Protein AF-A0A8S0SAD6-F1 (afdb_monomer)

Mean predicted aligned error: 6.75 Å

Organism: NCBI:txid158383

Radius of gyration: 17.41 Å; Cα contacts (8 Å, |Δi|>4): 127; chains: 1; bounding box: 42×24×57 Å

Sequence (122 aa):
MAWSTINFIPTNICLRITQDTGSGACGFNSICSFGTDQIPKCGCPFGYSIIDPNDRMSGCKPNFVAQKCDGEARGMNHFRFTDMPNTDWPLSDYAYFRVVTEDWCRQNCLDDCFCAVAIYRD

Solvent-accessible surface area (backbone atoms only — not comparable to full-atom values): 8237 Å² total; per-residue (Å²): 139,80,90,78,88,88,80,62,88,65,76,52,43,62,83,66,38,71,41,82,71,76,51,50,70,27,14,45,73,37,45,59,44,78,56,97,81,67,51,80,40,58,42,52,51,92,66,37,38,65,66,38,92,90,38,77,58,60,14,33,39,70,76,62,84,78,82,58,72,76,63,91,62,65,54,75,83,81,69,77,89,75,91,60,85,99,64,84,67,71,74,67,67,92,75,89,85,77,94,73,54,66,68,55,46,52,49,55,34,69,73,34,77,83,53,87,76,73,89,80,81,136

pLDDT: mean 84.74, std 10.71, range [52.34, 96.94]

Secondary structure (DSSP, 8-state):
--------SSS-GGGT---SSS-TTSSTTPEEEE-TTS-EEEEPPTTEEEEETTEEEEEEEESSPPP--SSTT--GGG------TT---TT--S---SS--HHHHHHHHHH-TT--------

Foldseek 3Di:
DDDDDPDDPPQAQQVVQQDLDACGPAANQWFWDADPVSDTQTDHDPQWDAPDPVDRRSHIDGVDDQDDCPPPSLDLVPDDDDDDPPTDRPNPDPDDDPDDDPVVQVVVLSNDSPRPDGDDDD

Structure (mmCIF, N/CA/C/O backbone):
data_AF-A0A8S0SAD6-F1
#
_entry.id   AF-A0A8S0SAD6-F1
#
loop_
_atom_site.group_PDB
_atom_site.id
_atom_site.type_symbol
_atom_site.label_atom_id
_atom_site.label_alt_id
_atom_site.label_comp_id
_atom_site.label_asym_id
_atom_site.label_entity_id
_atom_site.label_seq_id
_atom_site.pdbx_PDB_ins_code
_atom_site.Cartn_x
_atom_site.Cartn_y
_atom_site.Cartn_z
_atom_site.occupancy
_atom_site.B_iso_or_equiv
_atom_site.auth_seq_id
_atom_site.auth_comp_id
_atom_site.auth_asym_id
_atom_site.auth_atom_id
_atom_site.pdbx_PDB_model_num
ATOM 1 N N . MET A 1 1 ? -15.675 2.169 39.599 1.00 59.16 1 MET A N 1
ATOM 2 C CA . MET A 1 1 ? -16.554 1.901 38.441 1.00 59.16 1 MET A CA 1
ATOM 3 C C . MET A 1 1 ? -15.690 1.945 37.196 1.00 59.16 1 MET A C 1
ATOM 5 O O . MET A 1 1 ? -14.957 2.913 37.047 1.00 59.16 1 MET A O 1
ATOM 9 N N . ALA A 1 2 ? -15.706 0.892 36.381 1.00 83.00 2 ALA A N 1
ATOM 10 C CA . ALA A 1 2 ? -14.951 0.819 35.133 1.00 83.00 2 ALA A CA 1
ATOM 11 C C . ALA A 1 2 ? -15.940 0.678 33.976 1.00 83.00 2 ALA A C 1
ATOM 13 O O . ALA A 1 2 ? -16.920 -0.057 34.092 1.00 83.00 2 ALA A O 1
ATOM 14 N N . TRP A 1 3 ? -15.696 1.407 32.893 1.00 85.75 3 TRP A N 1
ATOM 15 C CA . TRP A 1 3 ? -16.457 1.260 31.659 1.00 85.75 3 TRP A CA 1
ATOM 16 C C . TRP A 1 3 ? -16.075 -0.048 30.968 1.00 85.75 3 TRP A C 1
ATOM 18 O O . TRP A 1 3 ? -14.908 -0.439 30.982 1.00 85.75 3 TRP A O 1
ATOM 28 N N . SER A 1 4 ? -17.054 -0.704 30.350 1.00 85.56 4 SER A N 1
ATOM 29 C CA . SER A 1 4 ? -16.836 -1.839 29.458 1.00 85.56 4 SER A CA 1
ATOM 30 C C . SER A 1 4 ? -17.324 -1.501 28.055 1.00 85.56 4 SER A C 1
ATOM 32 O O . SER A 1 4 ? -18.331 -0.814 27.871 1.00 85.56 4 SER A O 1
ATOM 34 N N . THR A 1 5 ? -16.595 -1.978 27.050 1.00 83.12 5 THR A N 1
ATOM 35 C CA . THR A 1 5 ? -16.990 -1.815 25.653 1.00 83.12 5 THR A CA 1
ATOM 36 C C . THR A 1 5 ? -18.106 -2.799 25.333 1.00 83.12 5 THR A C 1
ATOM 38 O O . THR A 1 5 ? -17.928 -4.004 25.488 1.00 83.12 5 THR A O 1
ATOM 41 N N . ILE A 1 6 ? -19.258 -2.286 24.901 1.00 84.19 6 ILE A N 1
ATOM 42 C CA . ILE A 1 6 ? -20.420 -3.117 24.559 1.00 84.19 6 ILE A CA 1
ATOM 43 C C . ILE A 1 6 ? -20.317 -3.605 23.114 1.00 84.19 6 ILE A C 1
ATOM 45 O O . ILE A 1 6 ? -20.607 -4.763 22.857 1.00 84.19 6 ILE A O 1
ATOM 49 N N . ASN A 1 7 ? -19.903 -2.733 22.186 1.00 79.31 7 ASN A N 1
ATOM 50 C CA . ASN A 1 7 ? -19.771 -3.024 20.757 1.00 79.31 7 ASN A CA 1
ATOM 51 C C . ASN A 1 7 ? -18.810 -2.037 20.075 1.00 79.31 7 ASN A C 1
ATOM 53 O O . ASN A 1 7 ? -18.599 -0.930 20.575 1.00 79.31 7 ASN A O 1
ATOM 57 N N . PHE A 1 8 ? -18.316 -2.412 18.891 1.00 77.31 8 PHE A N 1
ATOM 58 C CA . PHE A 1 8 ? -17.578 -1.538 17.978 1.00 77.31 8 PHE A CA 1
ATOM 59 C C . PHE A 1 8 ? -18.380 -1.343 16.689 1.00 77.31 8 PHE A C 1
ATOM 61 O O . PHE A 1 8 ? -18.800 -2.308 16.045 1.00 77.31 8 PHE A O 1
ATOM 68 N N . ILE A 1 9 ? -18.616 -0.084 16.317 1.00 81.38 9 ILE A N 1
ATOM 69 C CA . ILE A 1 9 ? -19.330 0.282 15.094 1.00 81.38 9 ILE A CA 1
ATOM 70 C C . ILE A 1 9 ? -18.420 1.219 14.294 1.00 81.38 9 ILE A C 1
ATOM 72 O O . ILE A 1 9 ? -18.093 2.293 14.797 1.00 81.38 9 ILE A O 1
ATOM 76 N N . PRO A 1 10 ? -18.024 0.853 13.064 1.00 83.81 10 PRO A N 1
ATOM 77 C CA . PRO A 1 10 ? -18.311 -0.405 12.365 1.00 83.81 10 PRO A CA 1
ATOM 78 C C . PRO A 1 10 ? -17.502 -1.608 12.893 1.00 83.81 10 PRO A C 1
ATOM 80 O O . PRO A 1 10 ? -16.403 -1.452 13.415 1.00 83.81 10 PRO A O 1
ATOM 83 N N . THR A 1 11 ? -18.014 -2.826 12.675 1.00 78.56 11 THR A N 1
ATOM 84 C CA . THR A 1 11 ? -17.419 -4.086 13.173 1.00 78.56 11 THR A CA 1
ATOM 85 C C . THR A 1 11 ? -16.075 -4.440 12.540 1.00 78.56 11 THR A C 1
ATOM 87 O O . THR A 1 11 ? -15.340 -5.230 13.105 1.00 78.56 11 THR A O 1
ATOM 90 N N . ASN A 1 12 ? -15.763 -3.912 11.356 1.00 84.44 12 ASN A N 1
ATOM 91 C CA . ASN A 1 12 ? -14.433 -3.983 10.756 1.00 84.44 12 ASN A CA 1
ATOM 92 C C . ASN A 1 12 ? -14.173 -2.662 10.035 1.00 84.44 12 ASN A C 1
ATOM 94 O O . ASN A 1 12 ? -14.542 -2.479 8.874 1.00 84.44 12 ASN A O 1
ATOM 98 N N . ILE A 1 13 ? -13.580 -1.723 10.761 1.00 86.56 13 ILE A N 1
ATOM 99 C CA . ILE A 1 13 ? -13.325 -0.370 10.271 1.00 86.56 13 ILE A CA 1
ATOM 100 C C . ILE A 1 13 ? -12.365 -0.343 9.075 1.00 86.56 13 ILE A C 1
ATOM 102 O O . ILE A 1 13 ? -12.563 0.472 8.179 1.00 86.56 13 ILE A O 1
ATOM 106 N N . CYS A 1 14 ? -11.424 -1.293 8.989 1.00 87.50 14 CYS A N 1
ATOM 107 C CA . CYS A 1 14 ? -10.484 -1.409 7.870 1.00 87.50 14 CYS A CA 1
ATOM 108 C C . CYS A 1 14 ? -11.187 -1.638 6.525 1.00 87.50 14 CYS A C 1
ATO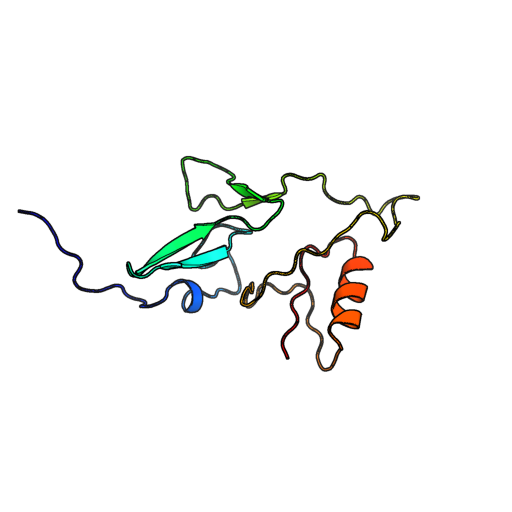M 110 O O . CYS A 1 14 ? -10.731 -1.143 5.504 1.00 87.50 14 CYS A O 1
ATOM 112 N N . LEU A 1 15 ? -12.309 -2.367 6.526 1.00 85.56 15 LEU A N 1
ATOM 113 C CA . LEU A 1 15 ? -13.087 -2.675 5.317 1.00 85.56 15 LEU A CA 1
ATOM 114 C C . LEU A 1 15 ? -14.302 -1.759 5.120 1.00 85.56 15 LEU A C 1
ATOM 116 O O . LEU A 1 15 ? -15.048 -1.924 4.157 1.00 85.56 15 LEU A O 1
ATOM 120 N N . ARG A 1 16 ? -14.586 -0.875 6.081 1.00 86.44 16 ARG A N 1
ATOM 121 C CA . ARG A 1 16 ? -15.791 -0.029 6.077 1.00 86.44 16 ARG A CA 1
ATOM 122 C C . ARG A 1 16 ? -15.478 1.443 5.866 1.00 86.44 16 ARG A C 1
ATOM 124 O O . ARG A 1 16 ? -16.334 2.149 5.349 1.00 86.44 16 ARG A O 1
ATOM 131 N N . ILE A 1 17 ? -14.276 1.890 6.225 1.00 83.75 17 ILE A N 1
ATOM 132 C CA . ILE A 1 17 ? -13.781 3.230 5.904 1.00 83.75 17 ILE A CA 1
ATOM 133 C C . ILE A 1 17 ? -12.841 3.118 4.705 1.00 83.75 17 ILE A C 1
ATOM 135 O O . ILE A 1 17 ? -11.618 3.162 4.833 1.00 83.75 17 ILE A O 1
ATOM 139 N N . THR A 1 18 ? -13.446 2.953 3.533 1.00 78.19 18 THR A N 1
ATOM 140 C CA . THR A 1 18 ? -12.798 3.166 2.238 1.00 78.19 18 THR A CA 1
ATOM 141 C C . THR A 1 18 ? -13.260 4.524 1.732 1.00 78.19 18 THR A C 1
ATOM 143 O O . THR A 1 18 ? -14.465 4.744 1.610 1.00 78.19 18 THR A O 1
ATOM 146 N N . GLN A 1 19 ? -12.333 5.438 1.483 1.00 72.25 19 GLN A N 1
ATOM 147 C CA . GLN A 1 19 ? -12.637 6.774 0.978 1.00 72.25 19 GLN A CA 1
ATOM 148 C C . GLN A 1 19 ? -11.801 7.033 -0.270 1.00 72.25 19 GLN A C 1
ATOM 150 O O . GLN A 1 19 ? -10.666 6.577 -0.359 1.00 72.25 19 GLN A O 1
ATOM 155 N N . ASP A 1 20 ? -12.403 7.726 -1.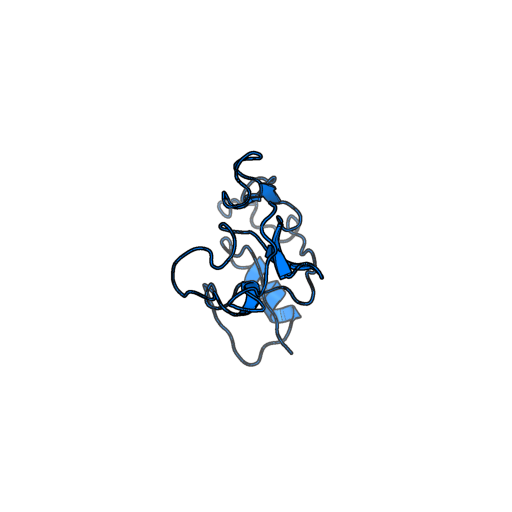229 1.00 74.31 20 ASP A N 1
ATOM 156 C CA . ASP A 1 20 ? -11.787 8.206 -2.469 1.00 74.31 20 ASP A CA 1
ATOM 157 C C . ASP A 1 20 ? -10.770 9.329 -2.208 1.00 74.31 20 ASP A C 1
ATOM 159 O O . ASP A 1 20 ? -9.827 9.518 -2.971 1.00 74.31 20 ASP A O 1
ATOM 163 N N . THR A 1 21 ? -10.941 10.062 -1.105 1.00 77.56 21 THR A N 1
ATOM 164 C CA . THR A 1 21 ? -10.028 11.116 -0.658 1.00 77.56 21 THR A CA 1
ATOM 165 C C . THR A 1 21 ? -9.601 10.881 0.792 1.00 77.56 21 THR A C 1
ATOM 167 O O . THR A 1 21 ? -10.439 10.739 1.677 1.00 77.56 21 THR A O 1
ATOM 170 N N . GLY A 1 22 ? -8.292 10.897 1.062 1.00 82.1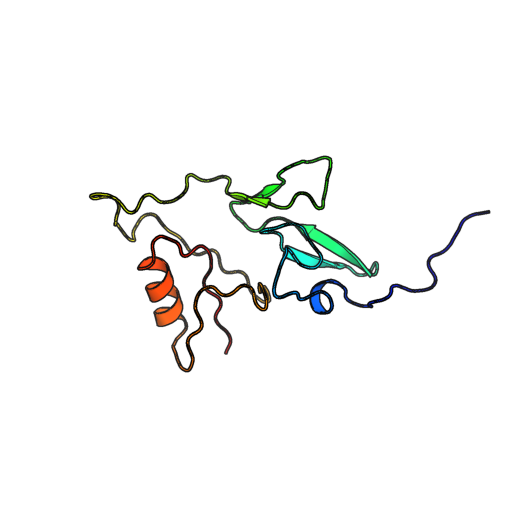2 22 GLY A N 1
ATOM 171 C CA . GLY A 1 22 ? -7.729 10.706 2.407 1.00 82.12 22 GLY A CA 1
ATOM 172 C C . GLY A 1 22 ? -7.164 9.302 2.643 1.00 82.12 22 GLY A C 1
ATOM 173 O O . GLY A 1 22 ? -7.048 8.503 1.724 1.00 82.12 22 GLY A O 1
ATOM 174 N N . SER A 1 23 ? -6.766 9.000 3.882 1.00 84.62 23 SER A N 1
ATOM 175 C CA . SER A 1 23 ? -5.973 7.800 4.201 1.00 84.62 23 SER A CA 1
ATOM 176 C C . SER A 1 23 ? -6.782 6.577 4.668 1.00 84.62 23 SER A C 1
ATOM 178 O O . SER A 1 23 ? -6.222 5.526 4.968 1.00 84.62 23 SER A O 1
ATOM 180 N N . GLY A 1 24 ? -8.111 6.688 4.726 1.00 87.31 24 GLY A N 1
ATOM 181 C CA . GLY A 1 24 ? -8.983 5.618 5.230 1.00 87.31 24 GLY A CA 1
ATOM 182 C C . GLY A 1 24 ? -8.957 5.473 6.756 1.00 87.31 24 GLY A C 1
ATOM 183 O O . GLY A 1 24 ? -8.878 6.458 7.486 1.00 87.31 24 GLY A O 1
ATOM 184 N N . ALA A 1 25 ? -9.061 4.231 7.236 1.00 88.06 25 ALA A N 1
ATOM 185 C CA . ALA A 1 25 ? -9.066 3.895 8.664 1.00 88.06 25 ALA A CA 1
ATOM 186 C C . ALA A 1 25 ? -7.704 4.065 9.367 1.00 88.06 25 ALA A C 1
ATOM 188 O O . ALA A 1 25 ? -7.655 4.032 10.594 1.00 88.06 25 ALA A O 1
ATOM 189 N N . CYS A 1 26 ? -6.615 4.209 8.609 1.00 90.38 26 CYS A N 1
ATOM 190 C CA . CYS A 1 26 ? -5.253 4.403 9.106 1.00 90.38 26 CYS A CA 1
ATOM 191 C C . CYS A 1 26 ? -4.615 5.629 8.442 1.00 90.38 26 CYS A C 1
ATOM 193 O O . CYS A 1 26 ? -5.193 6.207 7.528 1.00 90.38 26 CYS A O 1
ATOM 195 N N . GLY A 1 27 ? -3.435 6.052 8.903 1.00 91.94 27 GLY A N 1
ATOM 196 C CA . GLY A 1 27 ? -2.669 7.104 8.227 1.00 91.94 27 GLY A CA 1
ATOM 197 C C . GLY A 1 27 ? -2.181 6.682 6.834 1.00 91.94 27 GLY A C 1
ATOM 198 O O . GLY A 1 27 ? -2.204 5.500 6.485 1.00 91.94 27 GLY A O 1
ATOM 199 N N . PHE A 1 28 ? -1.715 7.640 6.027 1.00 92.25 28 PHE A N 1
ATOM 200 C CA . PHE A 1 28 ? -1.231 7.368 4.665 1.00 92.25 28 PHE A CA 1
ATOM 201 C C . PHE A 1 28 ? -0.153 6.274 4.641 1.00 92.25 28 PHE A C 1
ATOM 203 O O . PHE A 1 28 ? 0.635 6.149 5.580 1.00 92.25 28 PHE A O 1
ATOM 210 N N . ASN A 1 29 ? -0.123 5.477 3.568 1.00 92.62 29 ASN A N 1
ATOM 211 C CA . ASN A 1 29 ? 0.814 4.359 3.368 1.00 92.62 29 ASN A CA 1
ATOM 212 C C . ASN A 1 29 ? 0.825 3.311 4.500 1.00 92.62 29 ASN A C 1
ATOM 214 O O . ASN A 1 29 ? 1.797 2.572 4.648 1.00 92.62 29 ASN A O 1
ATOM 218 N N . SER A 1 30 ? -0.227 3.253 5.319 1.00 93.31 30 SER A N 1
ATOM 219 C CA . SER A 1 30 ? -0.369 2.261 6.388 1.00 93.31 30 SER A CA 1
ATOM 220 C C . SER A 1 30 ? -1.326 1.154 5.978 1.00 93.31 30 SER A C 1
ATOM 222 O O . SER A 1 30 ? -2.272 1.382 5.227 1.00 93.31 30 SER A O 1
ATOM 224 N N . ILE A 1 31 ? -1.115 -0.030 6.539 1.00 92.62 31 ILE A N 1
ATOM 225 C CA . ILE A 1 31 ? -2.002 -1.179 6.396 1.00 92.62 31 ILE A CA 1
ATOM 226 C C . ILE A 1 31 ? -2.869 -1.278 7.639 1.00 92.62 31 ILE A C 1
ATOM 228 O O . ILE A 1 31 ? -2.365 -1.309 8.767 1.00 92.62 31 ILE A O 1
ATOM 232 N N . CYS A 1 32 ? -4.177 -1.348 7.417 1.00 91.44 32 CYS A N 1
ATOM 233 C CA . CYS A 1 32 ? -5.147 -1.603 8.466 1.00 91.44 32 CYS A CA 1
ATOM 234 C C . CYS A 1 32 ? -5.358 -3.109 8.604 1.00 91.44 32 CYS A C 1
ATOM 236 O O . CYS A 1 32 ? -5.769 -3.786 7.664 1.00 91.44 32 CYS A O 1
ATOM 238 N N . SER A 1 33 ? -5.094 -3.626 9.797 1.00 89.50 33 SER A N 1
ATOM 239 C CA . SER A 1 33 ? -5.371 -5.010 10.170 1.00 89.50 33 SER A CA 1
ATOM 240 C C . SER A 1 33 ? -6.324 -5.047 11.356 1.00 89.50 33 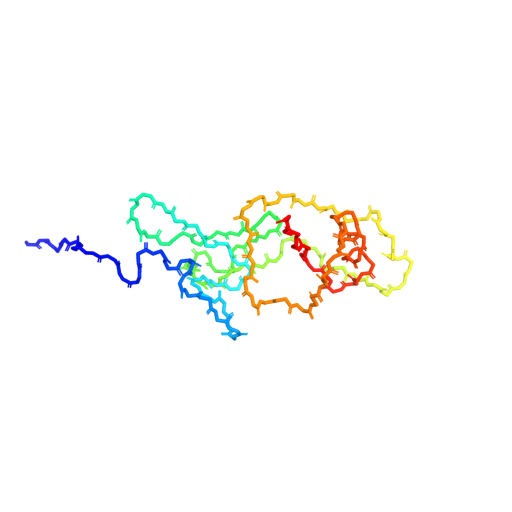SER A C 1
ATOM 242 O O . SER A 1 33 ? -6.391 -4.111 12.156 1.00 89.50 33 SER A O 1
ATOM 244 N N . PHE A 1 34 ? -7.078 -6.135 11.466 1.00 82.06 34 PHE A N 1
ATOM 245 C CA . PHE A 1 34 ? -8.076 -6.308 12.510 1.00 82.06 34 PHE A CA 1
ATOM 246 C C . PHE A 1 34 ? -7.709 -7.500 13.394 1.00 82.06 34 PHE A C 1
ATOM 248 O O . PHE A 1 34 ? -7.545 -8.616 12.902 1.00 82.06 34 PHE A O 1
ATOM 255 N N . GLY A 1 35 ? -7.528 -7.249 14.693 1.00 69.88 35 GLY A N 1
ATOM 256 C CA . GLY A 1 35 ? -7.289 -8.291 15.692 1.00 69.88 35 GLY A CA 1
ATOM 257 C C . GLY A 1 35 ? -8.585 -8.899 16.232 1.00 69.88 35 GLY A C 1
ATOM 258 O O . GLY A 1 35 ? -9.690 -8.510 15.860 1.00 69.88 35 GLY A O 1
ATOM 259 N N . THR A 1 36 ? -8.461 -9.839 17.172 1.00 70.62 36 THR A N 1
ATOM 260 C CA . THR A 1 36 ? -9.606 -10.428 17.896 1.00 70.62 36 THR A CA 1
ATOM 261 C C . THR A 1 36 ? -10.292 -9.449 18.856 1.00 70.62 36 THR A C 1
ATOM 263 O O . THR A 1 36 ? -11.372 -9.735 19.358 1.00 70.62 36 THR A O 1
ATOM 266 N N . ASP A 1 37 ? -9.661 -8.309 19.132 1.00 73.69 37 ASP A N 1
ATOM 267 C CA . ASP A 1 37 ? -10.082 -7.258 20.066 1.00 73.69 37 ASP A CA 1
ATOM 268 C C . ASP A 1 37 ? -11.004 -6.202 19.438 1.00 73.69 37 ASP A C 1
ATOM 270 O O . ASP A 1 37 ? -11.437 -5.278 20.118 1.00 73.69 37 ASP A O 1
ATOM 274 N N . GLN A 1 38 ? -11.317 -6.346 18.151 1.00 73.19 38 GLN A N 1
ATOM 275 C CA . GLN A 1 38 ? -12.070 -5.387 17.348 1.00 73.19 38 GLN A CA 1
ATOM 276 C C . GLN A 1 38 ? -11.451 -3.982 17.221 1.00 73.19 38 GLN A C 1
ATOM 278 O O . GLN A 1 38 ? -12.115 -3.031 16.800 1.00 73.19 38 GLN A O 1
ATOM 283 N N . ILE A 1 39 ? -10.162 -3.849 17.538 1.00 79.62 39 ILE A N 1
ATOM 284 C CA . ILE A 1 39 ? -9.432 -2.582 17.471 1.00 79.62 39 ILE A CA 1
ATOM 285 C C . ILE A 1 39 ? -8.572 -2.575 16.198 1.00 79.62 39 ILE A C 1
ATOM 287 O O . ILE A 1 39 ? -7.801 -3.517 15.980 1.00 79.62 39 ILE A O 1
ATOM 291 N N . PRO A 1 40 ? -8.662 -1.533 15.346 1.00 83.31 40 PRO A N 1
ATOM 292 C CA . PRO A 1 40 ? -7.808 -1.433 14.171 1.00 83.31 40 PRO A CA 1
ATOM 293 C C . PRO A 1 40 ? -6.344 -1.307 14.578 1.00 83.31 40 PRO A C 1
ATOM 295 O O . PRO A 1 40 ? -5.967 -0.514 15.447 1.00 83.31 40 PRO A O 1
ATOM 298 N N . LYS A 1 41 ? -5.497 -2.077 13.907 1.00 89.31 41 LYS A N 1
ATOM 299 C CA . LYS A 1 41 ? -4.047 -1.985 14.024 1.00 89.31 41 LYS A CA 1
ATOM 300 C C . LYS A 1 41 ? -3.501 -1.440 12.717 1.00 89.31 41 LYS A C 1
ATOM 302 O O . LYS A 1 41 ? -3.528 -2.127 11.699 1.00 89.31 41 LYS A O 1
ATOM 307 N N . CYS A 1 42 ? -3.001 -0.212 12.785 1.00 91.50 42 CYS A N 1
ATOM 308 C CA . CYS A 1 42 ? -2.266 0.431 11.708 1.00 91.50 42 CYS A CA 1
ATOM 309 C C . CYS A 1 42 ? -0.786 0.057 11.813 1.00 91.50 42 CYS A C 1
ATOM 311 O O . CYS A 1 42 ? -0.170 0.258 12.865 1.00 91.50 42 CYS A O 1
ATOM 313 N N . GLY A 1 43 ? -0.240 -0.519 10.746 1.00 92.69 43 GLY A N 1
ATOM 314 C CA . GLY A 1 43 ? 1.170 -0.889 10.639 1.00 92.69 43 GLY A CA 1
ATOM 315 C C . GLY A 1 43 ? 1.755 -0.469 9.296 1.00 92.69 43 GLY A C 1
ATOM 316 O O . GLY A 1 43 ? 1.019 -0.269 8.333 1.00 92.69 43 GLY A O 1
ATOM 317 N N . CYS A 1 44 ? 3.077 -0.335 9.231 1.00 94.81 44 CYS A N 1
ATOM 318 C CA . CYS A 1 44 ? 3.757 0.016 7.989 1.00 94.81 44 CYS A CA 1
ATOM 319 C C . CYS A 1 44 ? 4.096 -1.233 7.164 1.00 94.81 44 CYS A C 1
ATOM 321 O O . CYS A 1 44 ? 4.484 -2.251 7.747 1.00 94.81 44 CYS A O 1
ATOM 323 N N . PRO A 1 45 ? 3.976 -1.168 5.826 1.00 93.44 45 PRO A N 1
ATOM 324 C CA . PRO A 1 45 ? 4.469 -2.220 4.947 1.00 93.44 45 PRO A CA 1
ATOM 325 C C . PRO A 1 45 ? 5.998 -2.348 5.022 1.00 93.44 45 PRO A C 1
ATOM 327 O O . PRO A 1 45 ? 6.701 -1.513 5.601 1.00 93.44 45 PRO A O 1
ATOM 330 N N . PHE A 1 46 ? 6.530 -3.410 4.416 1.00 90.75 46 PHE A N 1
ATOM 331 C CA . PHE A 1 46 ? 7.974 -3.609 4.316 1.00 90.75 46 PHE A CA 1
ATOM 332 C C . PHE A 1 46 ? 8.644 -2.419 3.608 1.00 90.75 46 PHE A C 1
ATOM 334 O O . PHE A 1 46 ? 8.144 -1.935 2.598 1.00 90.75 46 PHE A O 1
ATOM 341 N N . GLY A 1 47 ? 9.775 -1.941 4.136 1.00 90.31 47 GLY A N 1
ATOM 342 C CA . GLY A 1 47 ? 10.460 -0.758 3.599 1.00 90.31 47 GLY A CA 1
ATOM 343 C C . GLY A 1 47 ? 9.836 0.584 4.008 1.00 90.31 47 GLY A C 1
ATOM 344 O O . GLY A 1 47 ? 10.235 1.629 3.499 1.00 90.31 47 GLY A O 1
ATOM 345 N N . TYR A 1 48 ? 8.874 0.590 4.934 1.00 93.56 48 TYR A N 1
ATOM 346 C CA . TYR A 1 48 ? 8.261 1.809 5.456 1.00 93.56 48 TYR A CA 1
ATOM 347 C C . TYR A 1 48 ? 8.386 1.886 6.980 1.00 93.56 48 TYR A C 1
ATOM 349 O O . TYR A 1 48 ? 8.433 0.873 7.680 1.00 93.56 48 TYR A O 1
ATOM 357 N N . SER A 1 49 ? 8.447 3.107 7.507 1.00 95.12 49 SER A N 1
ATOM 358 C CA . SER A 1 49 ? 8.500 3.397 8.941 1.00 95.12 49 SER A CA 1
ATOM 359 C C . SER A 1 49 ? 7.442 4.420 9.337 1.00 95.12 49 SER A C 1
ATOM 361 O O . SER A 1 49 ? 7.014 5.234 8.519 1.00 95.12 49 SER A O 1
ATOM 363 N N . ILE A 1 50 ? 7.008 4.365 10.599 1.00 95.62 50 ILE A N 1
ATOM 364 C CA . ILE A 1 50 ? 6.023 5.303 11.141 1.00 95.62 50 ILE A CA 1
ATOM 365 C C . ILE A 1 50 ? 6.573 6.734 11.101 1.00 95.62 50 ILE A C 1
ATOM 367 O O . ILE A 1 50 ? 7.765 6.953 11.347 1.00 95.62 50 ILE A O 1
ATOM 371 N N . ILE A 1 51 ? 5.723 7.703 10.760 1.00 96.56 51 ILE A N 1
ATOM 372 C CA . ILE A 1 51 ? 6.136 9.109 10.666 1.00 96.56 51 ILE A CA 1
ATOM 373 C C . ILE A 1 51 ? 6.408 9.684 12.059 1.00 96.56 51 ILE A C 1
ATOM 375 O O . ILE A 1 51 ? 7.497 10.217 12.286 1.00 96.56 51 ILE A O 1
ATOM 379 N N . ASP A 1 52 ? 5.457 9.527 12.978 1.00 95.06 52 ASP A N 1
ATOM 380 C CA . ASP A 1 52 ? 5.582 9.903 14.386 1.00 95.06 52 ASP A CA 1
ATOM 381 C C . ASP A 1 52 ? 5.325 8.676 15.281 1.00 95.06 52 ASP A C 1
ATOM 383 O O . ASP A 1 52 ? 4.203 8.168 15.322 1.00 95.06 52 ASP A O 1
ATOM 387 N N . PRO A 1 53 ? 6.329 8.188 16.033 1.00 92.44 53 PRO A N 1
ATOM 388 C CA . PRO A 1 53 ? 6.160 7.074 16.967 1.00 92.44 53 PRO A CA 1
ATOM 389 C C . PRO A 1 53 ? 5.103 7.307 18.057 1.00 92.44 53 PRO A C 1
ATOM 391 O O . PRO A 1 53 ? 4.604 6.336 18.628 1.00 92.44 53 PRO A O 1
ATOM 394 N N . ASN A 1 54 ? 4.774 8.567 18.358 1.00 93.38 54 ASN A N 1
ATOM 395 C CA . ASN A 1 54 ? 3.773 8.934 19.360 1.00 93.38 54 ASN A CA 1
ATOM 396 C C . ASN A 1 54 ? 2.358 9.049 18.777 1.00 93.38 54 ASN A C 1
ATOM 398 O O . ASN A 1 54 ? 1.393 9.094 19.540 1.00 93.38 54 ASN A O 1
ATOM 402 N N . ASP A 1 55 ? 2.220 9.054 17.449 1.00 89.75 55 ASP A N 1
ATOM 403 C CA . ASP A 1 55 ? 0.937 9.106 16.757 1.00 89.75 55 ASP A CA 1
ATOM 404 C C . ASP A 1 55 ? 0.802 7.936 15.775 1.00 89.75 55 ASP A C 1
ATOM 406 O O . ASP A 1 55 ? 1.332 7.932 14.663 1.00 89.75 55 ASP A O 1
ATOM 410 N N . ARG A 1 56 ? 0.007 6.938 16.170 1.00 81.94 56 ARG A N 1
ATOM 411 C CA . ARG A 1 56 ? -0.270 5.735 15.365 1.00 81.94 56 ARG A CA 1
ATOM 412 C C . ARG A 1 56 ? -1.029 6.034 14.068 1.00 81.94 56 ARG A C 1
ATOM 414 O O . ARG A 1 56 ? -1.063 5.174 13.190 1.00 81.94 56 ARG A O 1
ATOM 421 N N . MET A 1 57 ? -1.634 7.215 13.957 1.00 86.50 57 MET A N 1
ATOM 422 C CA . MET A 1 57 ? -2.374 7.676 12.783 1.00 86.50 57 MET A CA 1
ATOM 423 C C . MET A 1 57 ? -1.533 8.572 11.870 1.00 86.50 57 MET A C 1
ATOM 425 O O . MET A 1 57 ? -1.993 8.919 10.785 1.00 86.50 57 MET A O 1
ATOM 429 N N . SER A 1 58 ? -0.289 8.880 12.253 1.00 92.94 58 SER A N 1
ATOM 430 C CA . SER A 1 58 ? 0.630 9.712 11.464 1.00 92.94 58 SER A CA 1
ATOM 431 C C . SER A 1 58 ? 0.973 9.120 10.096 1.00 92.94 58 SER A C 1
ATOM 433 O O . SER A 1 58 ? 1.447 9.829 9.213 1.00 92.94 58 SER A O 1
ATOM 435 N N . GLY A 1 59 ? 0.702 7.831 9.893 1.00 94.75 59 GLY A N 1
ATOM 436 C CA . GLY A 1 59 ? 0.984 7.129 8.655 1.00 94.75 59 GLY A CA 1
ATOM 437 C C . GLY A 1 59 ? 2.424 6.641 8.570 1.00 94.75 59 GLY A C 1
ATOM 438 O O . GLY A 1 59 ? 3.162 6.599 9.559 1.00 94.75 59 GLY A O 1
ATOM 439 N N . CYS A 1 60 ? 2.820 6.263 7.360 1.00 95.94 60 CYS A N 1
ATOM 440 C CA . CYS A 1 60 ? 4.118 5.677 7.082 1.00 95.94 60 CYS A CA 1
ATOM 441 C C . CYS A 1 60 ? 4.851 6.423 5.965 1.00 95.94 60 CYS A C 1
ATOM 443 O O . CYS A 1 60 ? 4.256 6.888 4.988 1.00 95.94 60 CYS A O 1
ATOM 445 N N . LYS A 1 61 ? 6.176 6.490 6.091 1.00 94.06 61 LYS A N 1
ATOM 446 C CA . LYS A 1 61 ? 7.092 7.010 5.070 1.00 94.06 61 LYS A CA 1
ATOM 447 C C . LYS A 1 61 ? 8.049 5.912 4.606 1.00 94.06 61 LYS A C 1
ATOM 449 O O . LYS A 1 61 ? 8.395 5.050 5.418 1.00 94.06 61 LYS A O 1
ATOM 454 N N . PRO A 1 62 ? 8.500 5.932 3.344 1.00 91.25 62 PRO A N 1
ATOM 455 C CA . PRO A 1 62 ? 9.528 5.007 2.893 1.00 91.25 62 PRO A CA 1
ATOM 456 C C . PRO A 1 62 ? 10.814 5.221 3.702 1.00 91.25 62 PRO A C 1
ATOM 458 O O . PRO A 1 62 ? 11.184 6.351 4.029 1.00 91.25 62 PRO A O 1
ATOM 461 N N . ASN A 1 63 ? 11.494 4.127 4.036 1.00 90.25 63 ASN A N 1
ATOM 462 C CA . ASN A 1 63 ? 12.805 4.143 4.690 1.00 90.25 63 ASN A CA 1
ATOM 463 C C . ASN A 1 63 ? 13.964 3.927 3.696 1.00 90.25 63 ASN A C 1
ATOM 465 O O . ASN A 1 63 ? 15.106 3.732 4.108 1.00 90.25 63 ASN A O 1
ATOM 469 N N . PHE A 1 64 ? 13.663 3.988 2.398 1.00 83.19 64 PHE A N 1
ATOM 470 C CA . PHE A 1 64 ? 14.595 3.893 1.281 1.00 83.19 64 PHE A CA 1
ATOM 471 C C . PHE A 1 64 ? 14.535 5.165 0.425 1.00 83.19 64 PHE A C 1
ATOM 473 O O . PHE A 1 64 ? 13.583 5.944 0.490 1.00 83.19 64 PHE A O 1
ATOM 480 N N . VAL A 1 65 ? 15.583 5.396 -0.366 1.00 78.25 65 VAL A N 1
ATOM 481 C CA . VAL A 1 65 ? 15.657 6.554 -1.264 1.00 78.25 65 VAL A CA 1
ATOM 482 C C . VAL A 1 65 ? 14.671 6.356 -2.413 1.00 78.25 65 VAL A C 1
ATOM 484 O O . VAL A 1 65 ? 14.685 5.311 -3.059 1.00 78.25 65 VAL A O 1
ATOM 487 N N . ALA A 1 66 ? 13.829 7.361 -2.666 1.00 72.44 66 ALA A N 1
ATOM 488 C CA . ALA A 1 66 ? 12.905 7.349 -3.796 1.00 72.44 66 ALA A CA 1
ATOM 489 C C . ALA A 1 66 ? 13.663 7.211 -5.125 1.00 72.44 66 ALA A C 1
ATOM 491 O O . ALA A 1 66 ? 14.765 7.749 -5.286 1.00 72.44 66 ALA A O 1
ATOM 492 N N . GLN A 1 67 ? 13.062 6.501 -6.079 1.00 67.62 67 GLN A N 1
ATOM 493 C CA . GLN A 1 67 ? 13.653 6.316 -7.395 1.00 67.62 67 GLN A CA 1
ATOM 494 C C . GLN A 1 67 ? 13.859 7.663 -8.094 1.00 67.62 67 GLN A C 1
ATOM 496 O O . GLN A 1 67 ? 13.029 8.568 -8.023 1.00 67.62 67 GLN A O 1
ATOM 501 N N . LYS A 1 68 ? 14.984 7.774 -8.800 1.00 70.62 68 LYS A N 1
ATOM 502 C CA . LYS A 1 68 ? 15.206 8.812 -9.803 1.00 70.62 68 LYS A CA 1
ATOM 503 C C . LYS A 1 68 ? 15.150 8.148 -11.167 1.00 70.62 68 LYS A C 1
ATOM 505 O O . LYS A 1 68 ? 15.920 7.228 -11.426 1.00 70.62 68 LYS A O 1
ATOM 510 N N . CYS A 1 69 ? 14.255 8.613 -12.026 1.00 68.31 69 CYS A N 1
ATOM 511 C CA . CYS A 1 69 ? 14.090 8.065 -13.379 1.00 68.31 69 CYS A CA 1
ATOM 512 C C . CYS A 1 69 ? 14.791 8.900 -14.452 1.00 68.31 69 CYS A C 1
ATOM 514 O O . CYS A 1 69 ? 14.669 8.626 -15.652 1.00 68.31 69 CYS A O 1
ATOM 516 N N . ASP A 1 70 ? 15.555 9.890 -13.994 1.00 68.25 70 ASP A N 1
ATOM 517 C CA . ASP A 1 70 ? 16.384 10.764 -14.800 1.00 68.25 70 ASP A CA 1
ATOM 518 C C . ASP A 1 70 ? 17.790 10.144 -14.897 1.00 68.25 70 ASP A C 1
ATOM 520 O O . ASP A 1 70 ? 18.474 9.968 -13.887 1.00 68.25 70 ASP A O 1
ATOM 524 N N . GLY A 1 71 ? 18.229 9.805 -16.113 1.00 62.53 71 GLY A N 1
ATOM 525 C CA . GLY A 1 71 ? 19.574 9.279 -16.398 1.00 62.53 71 GLY A CA 1
ATOM 526 C C . GLY A 1 71 ? 19.682 7.751 -16.523 1.00 62.53 71 GLY A C 1
ATOM 527 O O . GLY A 1 71 ? 18.687 7.038 -16.633 1.00 62.53 71 GLY A O 1
ATOM 528 N N . GLU A 1 72 ? 20.919 7.238 -16.527 1.00 54.59 72 GLU A N 1
ATOM 529 C CA . GLU A 1 72 ? 21.268 5.812 -16.723 1.00 54.59 72 GLU A CA 1
ATOM 530 C C . GLU A 1 72 ? 20.742 4.872 -15.614 1.00 54.59 72 GLU A C 1
ATOM 532 O O . GLU A 1 72 ? 20.795 3.653 -15.746 1.00 54.59 72 GLU A O 1
ATOM 537 N N . ALA A 1 73 ? 20.164 5.427 -14.542 1.00 53.56 73 ALA A N 1
ATOM 538 C CA . ALA A 1 73 ? 19.547 4.706 -13.425 1.00 53.56 73 ALA A CA 1
ATOM 539 C C . ALA A 1 73 ? 18.141 4.142 -13.727 1.00 53.56 73 ALA A C 1
ATOM 541 O O . ALA A 1 73 ? 17.497 3.595 -12.835 1.00 53.56 73 ALA A O 1
ATOM 542 N N . ARG A 1 74 ? 17.678 4.196 -14.986 1.00 53.62 74 ARG A N 1
ATOM 543 C CA . ARG A 1 74 ? 16.471 3.493 -15.482 1.00 53.62 74 ARG A CA 1
ATOM 544 C C . ARG A 1 74 ? 16.575 1.961 -15.444 1.00 53.62 74 ARG A C 1
ATOM 546 O O . ARG A 1 74 ? 15.721 1.263 -15.980 1.00 53.62 74 ARG A O 1
ATOM 553 N N . GLY A 1 75 ? 17.633 1.421 -14.845 1.00 52.34 75 GLY A N 1
ATOM 554 C CA . GLY A 1 75 ? 17.820 -0.008 -14.694 1.00 52.34 75 GLY A CA 1
ATOM 555 C C . GLY A 1 75 ? 16.747 -0.605 -13.790 1.00 52.34 75 GLY A C 1
ATOM 556 O O . GLY A 1 75 ? 16.795 -0.436 -12.574 1.00 52.34 75 GLY A O 1
ATOM 557 N N . MET A 1 76 ? 15.868 -1.411 -14.388 1.00 53.47 76 MET A N 1
ATOM 558 C CA . MET A 1 76 ? 14.915 -2.339 -13.752 1.00 53.47 76 MET A CA 1
ATOM 559 C C . MET A 1 76 ? 15.542 -3.270 -12.683 1.00 53.47 76 MET A C 1
ATOM 561 O O . MET A 1 76 ? 14.842 -4.023 -12.019 1.00 53.47 76 MET A O 1
ATOM 565 N N . ASN A 1 77 ? 16.864 -3.222 -12.494 1.00 55.12 77 ASN A N 1
ATOM 566 C CA . ASN A 1 77 ? 17.649 -4.094 -11.624 1.00 55.12 77 ASN A CA 1
ATOM 567 C C . ASN A 1 77 ? 17.805 -3.589 -10.178 1.00 55.12 77 ASN A C 1
ATOM 569 O O . ASN A 1 77 ? 18.486 -4.238 -9.386 1.00 55.12 77 ASN A O 1
ATOM 573 N N . HIS A 1 78 ? 17.217 -2.444 -9.816 1.00 64.38 78 HIS A N 1
ATOM 574 C CA . HIS A 1 78 ? 17.299 -1.905 -8.448 1.00 64.38 78 HIS A CA 1
ATOM 575 C C . HIS A 1 78 ? 16.025 -2.089 -7.618 1.00 64.38 78 HIS A C 1
ATOM 577 O O . HIS A 1 78 ? 16.037 -1.784 -6.425 1.00 64.38 78 HIS A O 1
ATOM 583 N N . PHE A 1 79 ? 14.951 -2.613 -8.211 1.00 70.75 79 PHE A N 1
ATOM 584 C CA . PHE A 1 79 ? 13.657 -2.741 -7.548 1.00 70.75 79 PHE A CA 1
ATOM 585 C C . PHE A 1 79 ? 13.310 -4.197 -7.312 1.00 70.75 79 PHE A C 1
ATOM 587 O O . PHE A 1 79 ? 13.563 -5.076 -8.135 1.00 70.75 79 PHE A O 1
ATOM 594 N N . ARG A 1 80 ? 12.727 -4.449 -6.146 1.00 77.62 80 ARG A N 1
ATOM 595 C CA . ARG A 1 80 ? 12.237 -5.760 -5.763 1.00 77.62 80 ARG A CA 1
ATOM 596 C C . ARG A 1 80 ? 10.828 -5.601 -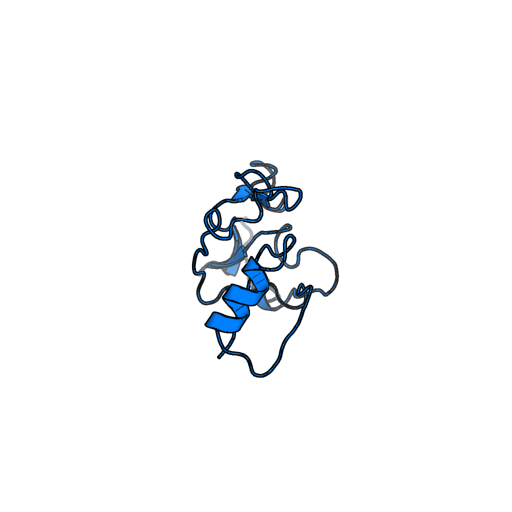5.229 1.00 77.62 80 ARG A C 1
ATOM 598 O O . ARG A 1 80 ? 10.601 -4.823 -4.306 1.00 77.62 80 ARG A O 1
ATOM 605 N N . PHE A 1 81 ? 9.915 -6.401 -5.762 1.00 87.69 81 PHE A N 1
ATOM 606 C CA . PHE A 1 81 ? 8.606 -6.568 -5.157 1.00 87.69 81 PHE A CA 1
ATOM 607 C C . PHE A 1 81 ? 8.723 -7.366 -3.864 1.00 87.69 81 PHE A C 1
ATOM 609 O O . PHE A 1 81 ? 9.467 -8.348 -3.765 1.00 87.69 81 PHE A O 1
ATOM 616 N N . THR A 1 82 ? 7.972 -6.921 -2.866 1.00 90.69 82 THR A N 1
ATOM 617 C CA . THR A 1 82 ? 7.687 -7.714 -1.678 1.00 90.69 82 THR A CA 1
ATOM 618 C C . THR A 1 82 ? 6.222 -8.090 -1.751 1.00 90.69 82 THR A C 1
ATOM 620 O O . THR A 1 82 ? 5.366 -7.211 -1.720 1.00 90.69 82 THR A O 1
ATOM 623 N N . ASP A 1 83 ? 5.948 -9.383 -1.884 1.00 92.56 83 ASP A N 1
ATOM 624 C CA . ASP A 1 83 ? 4.580 -9.871 -2.006 1.00 92.56 83 ASP A CA 1
ATOM 625 C C . ASP A 1 83 ? 3.819 -9.647 -0.693 1.00 92.56 83 ASP A C 1
ATOM 627 O O . ASP A 1 83 ? 4.313 -9.955 0.397 1.00 92.56 83 ASP A O 1
ATOM 631 N N . MET A 1 84 ? 2.607 -9.101 -0.801 1.00 92.75 84 MET A N 1
ATOM 632 C CA . MET A 1 84 ? 1.738 -8.787 0.335 1.00 92.75 84 MET A CA 1
ATOM 633 C C . MET A 1 84 ? 0.343 -9.375 0.101 1.00 92.75 84 MET A C 1
ATOM 635 O O . MET A 1 84 ? -0.563 -8.668 -0.341 1.00 92.75 84 MET A O 1
ATOM 639 N N . PRO A 1 85 ? 0.146 -10.680 0.362 1.00 92.38 85 PRO A N 1
ATOM 640 C CA . PRO A 1 85 ? -1.142 -11.315 0.120 1.00 92.38 85 PRO A CA 1
ATOM 641 C C . PRO A 1 85 ? -2.235 -10.696 1.002 1.00 92.38 85 PRO A C 1
ATOM 643 O O . PRO A 1 85 ? -1.980 -10.290 2.137 1.00 92.38 85 PRO A O 1
ATOM 646 N N . ASN A 1 86 ? -3.470 -10.662 0.493 1.00 90.44 86 ASN A N 1
ATOM 647 C CA . ASN A 1 86 ? -4.647 -10.124 1.193 1.00 90.44 86 ASN A CA 1
ATOM 648 C C . ASN A 1 86 ? -4.506 -8.654 1.641 1.00 90.44 86 ASN A C 1
ATOM 650 O O . ASN A 1 86 ? -5.084 -8.260 2.654 1.00 90.44 86 ASN A O 1
ATOM 654 N N . THR A 1 87 ? -3.723 -7.854 0.914 1.00 91.38 87 THR A N 1
ATOM 655 C CA . THR A 1 87 ? -3.487 -6.433 1.206 1.00 91.38 87 THR A CA 1
ATOM 656 C C . THR A 1 87 ? -3.865 -5.593 -0.007 1.00 91.38 87 THR A C 1
ATOM 658 O O . THR A 1 87 ? -3.580 -5.973 -1.139 1.00 91.38 87 THR A O 1
ATOM 661 N N . ASP A 1 88 ? -4.524 -4.461 0.226 1.00 89.69 88 ASP A N 1
ATOM 662 C CA . ASP A 1 88 ? -5.073 -3.606 -0.824 1.00 89.69 88 ASP A CA 1
ATOM 663 C C . ASP A 1 88 ? -5.182 -2.158 -0.320 1.00 89.69 88 ASP A C 1
ATOM 665 O O . ASP A 1 88 ? -5.330 -1.934 0.887 1.00 89.69 88 ASP A O 1
ATOM 669 N N . TRP A 1 89 ? -5.159 -1.193 -1.242 1.00 88.88 89 TRP A N 1
ATOM 670 C CA . TRP A 1 89 ? -5.488 0.218 -0.992 1.00 88.88 89 TRP A CA 1
ATOM 671 C C . TRP A 1 89 ? -6.696 0.605 -1.855 1.00 88.88 89 TRP A C 1
ATOM 673 O O . TRP A 1 89 ? -6.534 1.199 -2.924 1.00 88.88 89 TRP A O 1
ATOM 683 N N . PRO A 1 90 ? -7.920 0.240 -1.430 1.00 86.00 90 PRO A N 1
ATOM 684 C CA . PRO A 1 90 ? -9.110 0.414 -2.251 1.00 86.00 90 PRO A CA 1
ATOM 685 C C . PRO A 1 90 ? -9.322 1.876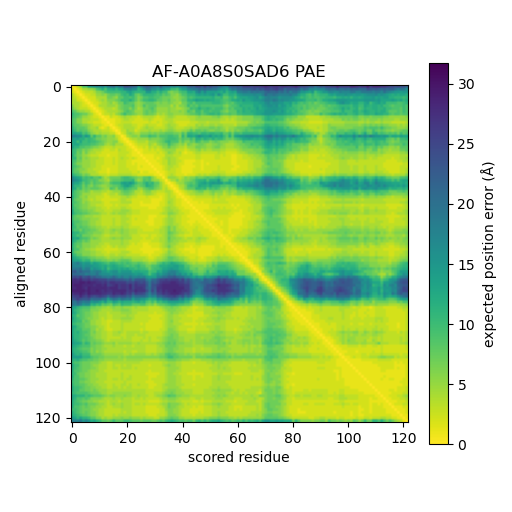 -2.652 1.00 86.00 90 PRO A C 1
ATOM 687 O O . PRO A 1 90 ? -9.198 2.767 -1.812 1.00 86.00 90 PRO A O 1
ATOM 690 N N . LEU A 1 91 ? -9.708 2.099 -3.913 1.00 86.56 91 LEU A N 1
ATOM 691 C CA . LEU A 1 91 ? -10.035 3.416 -4.486 1.00 86.56 91 LEU A CA 1
ATOM 692 C C . LEU A 1 91 ? -8.862 4.412 -4.541 1.00 86.56 91 LEU A C 1
ATOM 694 O O . LEU A 1 91 ? -9.076 5.583 -4.838 1.00 86.56 91 LEU A O 1
ATOM 698 N N . SER A 1 92 ? -7.642 3.968 -4.230 1.00 86.38 92 SER A N 1
ATOM 699 C CA . SER A 1 92 ? -6.425 4.793 -4.255 1.00 86.38 92 SER A CA 1
ATOM 700 C C . SER A 1 92 ? -5.549 4.498 -5.477 1.00 86.38 92 SER A C 1
ATOM 702 O O . SER A 1 92 ? -4.367 4.844 -5.496 1.00 86.38 92 SER A O 1
ATOM 704 N N . ASP A 1 93 ? -6.097 3.808 -6.478 1.00 87.62 93 ASP A N 1
ATOM 705 C CA . ASP A 1 93 ? -5.402 3.462 -7.707 1.00 87.62 93 ASP A CA 1
ATOM 706 C C . ASP A 1 93 ? -5.153 4.698 -8.580 1.00 87.62 93 ASP A C 1
ATOM 708 O O . ASP A 1 93 ? -6.054 5.464 -8.908 1.00 87.62 93 ASP A O 1
ATOM 712 N N . TYR A 1 94 ? -3.894 4.877 -8.977 1.00 87.50 94 TYR A N 1
ATOM 713 C CA . TYR A 1 94 ? -3.511 5.868 -9.982 1.00 87.50 94 TYR A CA 1
ATOM 714 C C . TYR A 1 94 ? -3.880 5.409 -11.404 1.00 87.50 94 TYR A C 1
ATOM 716 O O . TYR A 1 94 ? -4.258 6.219 -12.249 1.00 87.50 94 TYR A O 1
ATOM 724 N N . ALA A 1 95 ? -3.786 4.102 -11.662 1.00 91.56 95 ALA A N 1
ATOM 725 C CA . ALA A 1 95 ? -4.132 3.472 -12.927 1.00 91.56 95 ALA A CA 1
ATOM 726 C C . ALA A 1 95 ? -4.829 2.129 -12.678 1.00 91.56 95 ALA A C 1
ATOM 728 O O . ALA A 1 95 ? -4.446 1.376 -11.782 1.00 91.56 95 ALA A O 1
ATOM 729 N N . TYR A 1 96 ? -5.826 1.816 -13.510 1.00 92.81 96 TYR A N 1
ATOM 730 C CA . TYR A 1 96 ? -6.618 0.594 -13.409 1.00 92.81 96 TYR A CA 1
ATOM 731 C C . TYR A 1 96 ? -6.726 -0.112 -14.762 1.00 92.81 96 TYR A C 1
ATOM 733 O O . TYR A 1 96 ? -7.237 0.448 -15.735 1.00 92.81 96 TYR A O 1
ATOM 741 N N . PHE A 1 97 ? -6.284 -1.369 -14.807 1.00 93.81 97 PHE A N 1
ATOM 742 C CA . PHE A 1 97 ? -6.294 -2.208 -16.005 1.00 93.81 97 PHE A CA 1
ATOM 743 C C . PHE A 1 97 ? -7.163 -3.447 -15.786 1.00 93.81 97 PHE A C 1
ATOM 745 O O . PHE A 1 97 ? -7.177 -4.033 -14.706 1.00 93.81 97 PHE A O 1
ATOM 752 N N . ARG A 1 98 ? -7.899 -3.858 -16.824 1.00 94.31 98 ARG A N 1
ATOM 753 C CA 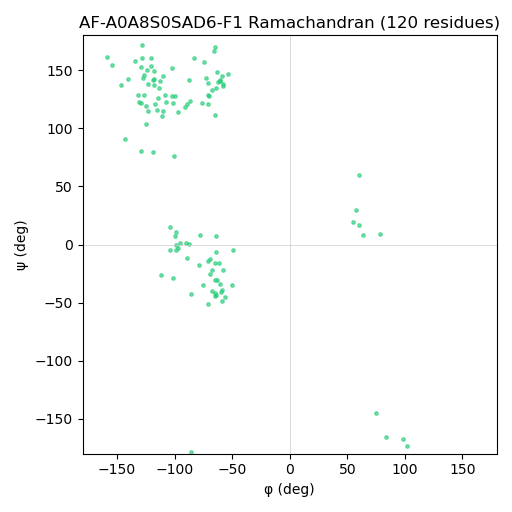. ARG A 1 98 ? -8.737 -5.066 -16.811 1.00 94.31 98 ARG A CA 1
ATOM 754 C C . ARG A 1 98 ? -8.130 -6.121 -17.729 1.00 94.31 98 ARG A C 1
ATOM 756 O O . ARG A 1 98 ? -7.658 -5.773 -18.805 1.00 94.31 98 ARG A O 1
ATOM 763 N N . VAL A 1 99 ? -8.254 -7.395 -17.347 1.00 93.81 99 VAL A N 1
ATOM 764 C CA . VAL A 1 99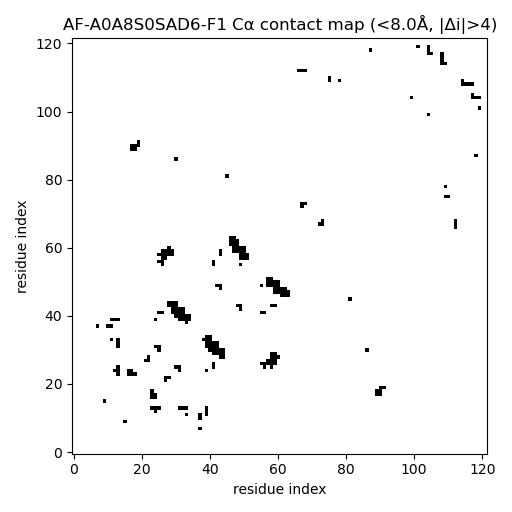 ? -7.861 -8.557 -18.171 1.00 93.81 99 VAL A CA 1
ATOM 765 C C . VAL A 1 99 ? -6.367 -8.534 -18.528 1.00 93.81 99 VAL A C 1
ATOM 767 O O . VAL A 1 99 ? -5.980 -8.493 -19.693 1.00 93.81 99 VAL A O 1
ATOM 770 N N . VAL A 1 100 ? -5.519 -8.545 -17.502 1.00 95.75 100 VAL A N 1
ATOM 771 C CA . VAL A 1 100 ? -4.054 -8.615 -17.621 1.00 95.75 100 VAL A CA 1
ATOM 772 C C . VAL A 1 100 ? -3.529 -9.743 -16.739 1.00 95.75 100 VAL A C 1
ATOM 774 O O . VAL A 1 100 ? -4.231 -10.181 -15.833 1.00 95.75 100 VAL A O 1
ATOM 777 N N . THR A 1 101 ? -2.318 -10.228 -17.001 1.00 96.94 101 THR A N 1
ATOM 778 C CA . THR A 1 101 ? -1.654 -11.201 -16.122 1.00 96.94 101 THR A CA 1
ATOM 779 C C . THR A 1 101 ? -0.949 -10.495 -14.964 1.00 96.94 101 THR A C 1
ATOM 781 O O . THR A 1 101 ? -0.619 -9.308 -15.060 1.00 96.94 101 THR A O 1
ATOM 784 N N . GLU A 1 102 ? -0.659 -11.228 -13.888 1.00 95.12 102 GLU A N 1
ATOM 785 C CA . GLU A 1 102 ? 0.144 -10.713 -12.773 1.00 95.12 102 GLU A CA 1
ATOM 786 C C . GLU A 1 102 ? 1.515 -10.204 -13.249 1.00 95.12 102 GLU A C 1
ATOM 788 O O . GLU A 1 102 ? 1.917 -9.093 -12.905 1.00 95.12 102 GLU A O 1
ATOM 793 N N . ASP A 1 103 ? 2.197 -10.971 -14.107 1.00 94.88 103 ASP A N 1
ATOM 794 C CA . ASP A 1 103 ? 3.496 -10.593 -14.679 1.00 94.88 103 ASP A CA 1
ATOM 795 C C . ASP A 1 103 ? 3.422 -9.285 -15.467 1.00 94.88 103 ASP A C 1
ATOM 797 O O . ASP A 1 103 ? 4.305 -8.434 -15.355 1.00 94.88 103 ASP A O 1
ATOM 801 N N . TRP A 1 104 ? 2.346 -9.092 -16.235 1.00 95.31 104 TRP A N 1
ATOM 802 C CA . TRP A 1 104 ? 2.134 -7.845 -16.959 1.00 95.31 104 TRP A CA 1
ATOM 803 C C . TRP A 1 104 ? 1.943 -6.672 -15.992 1.00 95.31 104 TRP A C 1
ATOM 805 O O . TRP A 1 104 ? 2.520 -5.610 -16.205 1.00 95.31 104 TRP A O 1
ATOM 815 N N . CYS A 1 105 ? 1.187 -6.863 -14.904 1.00 94.69 105 CYS A N 1
ATOM 816 C CA . CYS A 1 105 ? 0.970 -5.832 -13.885 1.00 94.69 105 CYS A CA 1
ATOM 817 C C . CYS A 1 105 ? 2.278 -5.456 -13.166 1.00 94.69 105 CYS A C 1
ATOM 819 O O . CYS A 1 105 ? 2.583 -4.270 -13.015 1.00 94.69 105 CYS A O 1
ATOM 821 N N . ARG A 1 106 ? 3.095 -6.455 -12.800 1.00 92.38 106 ARG A N 1
ATOM 822 C CA . ARG A 1 106 ? 4.437 -6.252 -12.228 1.00 92.38 106 ARG A CA 1
ATOM 823 C C . ARG A 1 106 ? 5.331 -5.463 -13.185 1.00 92.38 106 ARG A C 1
ATOM 825 O O . ARG A 1 106 ? 5.947 -4.485 -12.769 1.00 92.38 106 ARG A O 1
ATOM 832 N N . GLN A 1 107 ? 5.372 -5.856 -14.459 1.00 91.00 107 GLN A N 1
ATOM 833 C CA . GLN A 1 107 ? 6.191 -5.188 -15.471 1.00 91.00 107 GLN A CA 1
ATOM 834 C C . GLN A 1 107 ? 5.730 -3.748 -15.721 1.00 91.00 107 GLN A C 1
ATOM 836 O O . GLN A 1 107 ? 6.553 -2.840 -15.731 1.00 91.00 107 GLN A O 1
ATOM 841 N N . ASN A 1 108 ? 4.419 -3.520 -15.839 1.00 92.19 108 ASN A N 1
ATOM 842 C CA . ASN A 1 108 ? 3.864 -2.182 -16.032 1.00 92.19 108 ASN A CA 1
ATOM 843 C C . ASN A 1 108 ? 4.242 -1.228 -14.887 1.00 92.19 108 ASN A C 1
ATOM 845 O O . ASN A 1 108 ? 4.587 -0.080 -15.145 1.00 92.19 108 ASN A O 1
ATOM 849 N N . CYS A 1 109 ? 4.249 -1.721 -13.646 1.00 90.75 109 CYS A N 1
ATOM 850 C CA . CYS A 1 109 ? 4.710 -0.951 -12.495 1.00 90.75 109 CYS A CA 1
ATOM 851 C C . CYS A 1 109 ? 6.223 -0.673 -12.535 1.00 90.75 109 CYS A C 1
ATOM 853 O O . CYS A 1 109 ? 6.639 0.435 -12.232 1.00 90.75 109 CYS A O 1
ATOM 855 N N . LEU A 1 110 ? 7.059 -1.636 -12.944 1.00 86.94 110 LEU A N 1
ATOM 856 C CA . LEU A 1 110 ? 8.511 -1.416 -13.072 1.00 86.94 110 LEU A CA 1
ATOM 857 C C . LEU A 1 110 ? 8.873 -0.386 -14.149 1.00 86.94 110 LEU A C 1
ATOM 859 O O . LEU A 1 110 ? 9.890 0.297 -14.024 1.00 86.94 110 LEU A O 1
ATOM 863 N N . ASP A 1 111 ? 8.058 -0.298 -15.199 1.00 86.25 111 ASP A N 1
ATOM 864 C CA . ASP A 1 111 ? 8.241 0.657 -16.292 1.00 86.25 111 ASP A CA 1
ATOM 865 C C . ASP A 1 111 ? 7.754 2.074 -15.928 1.00 86.25 111 ASP A C 1
ATOM 867 O O . ASP A 1 111 ? 8.157 3.048 -16.574 1.00 86.25 111 ASP A O 1
ATOM 871 N N . ASP A 1 112 ? 6.924 2.212 -14.887 1.00 85.81 112 ASP A N 1
ATOM 872 C CA . ASP A 1 112 ? 6.448 3.495 -14.369 1.00 85.81 112 ASP A CA 1
ATOM 873 C C . ASP A 1 112 ? 7.282 3.959 -13.168 1.00 85.81 112 ASP A C 1
ATOM 875 O O . ASP A 1 112 ? 7.238 3.415 -12.068 1.00 85.81 112 ASP A O 1
ATOM 879 N N . CYS A 1 113 ? 7.991 5.064 -13.380 1.00 82.69 113 CYS A N 1
ATOM 880 C CA . CYS A 1 113 ? 8.804 5.745 -12.382 1.00 82.69 113 CYS A CA 1
ATOM 881 C C . CYS A 1 113 ? 8.100 6.034 -11.049 1.00 82.69 113 CYS A C 1
ATOM 883 O O . CYS A 1 113 ? 8.737 6.082 -9.993 1.00 82.69 113 CYS A O 1
ATOM 885 N N . PHE A 1 114 ? 6.805 6.329 -11.114 1.00 84.56 114 PHE A N 1
ATOM 886 C CA . PHE A 1 114 ? 6.021 6.765 -9.968 1.00 84.56 114 PHE A CA 1
ATOM 887 C C . PHE A 1 114 ? 5.222 5.618 -9.352 1.00 84.56 114 PHE A C 1
ATOM 889 O O . PHE A 1 114 ? 4.534 5.829 -8.349 1.00 84.56 114 PHE A O 1
ATOM 896 N N . CYS A 1 115 ? 5.326 4.405 -9.904 1.00 88.62 115 CYS A N 1
ATOM 897 C CA . CYS A 1 115 ? 4.659 3.254 -9.329 1.00 88.62 115 CYS A CA 1
ATOM 898 C C . CYS A 1 115 ? 5.330 2.837 -8.015 1.00 88.62 115 CYS A C 1
ATOM 900 O O . CYS A 1 115 ? 6.509 2.496 -7.962 1.00 88.62 115 CYS A O 1
ATOM 902 N N . ALA A 1 116 ? 4.546 2.838 -6.936 1.00 87.25 116 ALA A N 1
ATOM 903 C CA . ALA A 1 116 ? 4.980 2.351 -5.628 1.00 87.25 116 ALA A CA 1
ATOM 904 C C . ALA A 1 116 ? 4.450 0.942 -5.314 1.00 87.25 116 ALA A C 1
ATOM 906 O O . ALA A 1 116 ? 5.071 0.205 -4.549 1.00 87.25 116 ALA A O 1
ATOM 907 N N . VAL A 1 117 ? 3.288 0.578 -5.867 1.00 91.38 117 VAL A N 1
ATOM 908 C CA . VAL A 1 117 ? 2.569 -0.664 -5.562 1.00 91.38 117 VAL A CA 1
ATOM 909 C C . VAL A 1 117 ? 1.853 -1.156 -6.819 1.00 91.38 117 VAL A C 1
ATOM 911 O O . VAL A 1 117 ? 1.200 -0.374 -7.505 1.00 91.38 117 VAL A O 1
ATOM 914 N N . ALA A 1 118 ? 1.924 -2.462 -7.071 1.00 93.81 118 ALA A N 1
ATOM 915 C CA . ALA A 1 118 ? 1.088 -3.161 -8.041 1.00 93.81 118 ALA A CA 1
ATOM 916 C C . ALA A 1 118 ? 0.071 -4.028 -7.287 1.00 93.81 118 ALA A C 1
ATOM 918 O O . ALA A 1 118 ? 0.451 -4.792 -6.398 1.00 93.81 118 ALA A O 1
ATOM 919 N N . ILE A 1 119 ? -1.213 -3.902 -7.626 1.00 93.94 119 ILE A N 1
ATOM 920 C CA . ILE A 1 119 ? -2.296 -4.679 -7.012 1.00 93.94 119 ILE A CA 1
ATOM 921 C C . ILE A 1 119 ? -2.909 -5.559 -8.090 1.00 93.94 119 ILE A C 1
ATOM 923 O O . ILE A 1 119 ? -3.506 -5.064 -9.044 1.00 93.94 119 ILE A O 1
ATOM 927 N N . TYR A 1 120 ? -2.773 -6.868 -7.915 1.00 94.25 120 TYR A N 1
ATOM 928 C CA . TYR A 1 120 ? -3.339 -7.870 -8.804 1.00 94.25 120 TYR A CA 1
ATOM 929 C C . TYR A 1 120 ? -4.417 -8.667 -8.061 1.00 94.25 120 TYR A C 1
ATOM 931 O O . TYR A 1 120 ? -4.244 -9.029 -6.896 1.00 94.25 120 TYR A O 1
ATOM 939 N N . ARG A 1 121 ? -5.558 -8.880 -8.721 1.00 91.12 121 ARG A N 1
ATOM 940 C CA . ARG A 1 121 ? -6.699 -9.638 -8.196 1.00 91.12 121 ARG A CA 1
ATOM 941 C C . ARG A 1 121 ? -7.091 -10.676 -9.244 1.00 91.12 121 ARG A C 1
ATOM 943 O O . ARG A 1 121 ? -7.398 -10.280 -10.368 1.00 91.12 121 ARG A O 1
ATOM 950 N N . ASP A 1 122 ? -7.062 -11.948 -8.855 1.00 80.94 122 ASP A N 1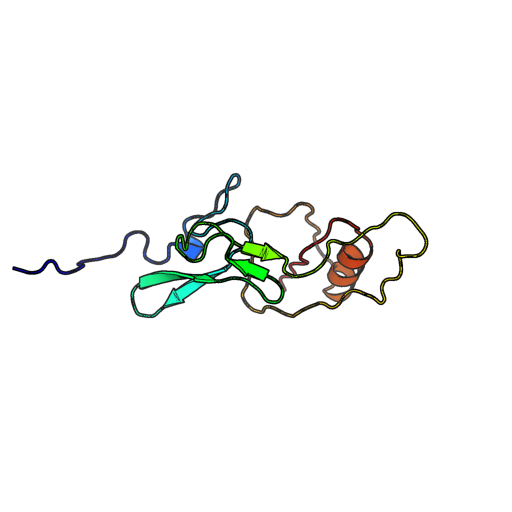
ATOM 951 C CA . ASP A 1 122 ? -7.575 -13.073 -9.651 1.00 80.94 122 ASP A CA 1
ATOM 952 C C . ASP A 1 122 ? -9.111 -13.093 -9.723 1.00 80.94 122 ASP A C 1
ATOM 954 O O . ASP A 1 122 ? -9.767 -12.679 -8.734 1.00 80.94 122 ASP A O 1
#

InterPro domains:
  IPR003609 PAN/Apple domain [PS50948] (69-122)
  IPR051343 G-type lectin S-receptor-like kinases and EP1-like glycoproteins [PTHR47976] (21-121)

Nearest PDB structures (foldseek):
  2npr-assembly1_A  TM=5.719E-01  e=1.377E-01  Plasmodium vivax strain Belem